Protein AF-A0AAV6BSG4-F1 (afdb_monomer)

Solvent-accessible surface area (backbone atoms only — not comparable to full-atom values): 4474 Å² total; per-residue (Å²): 131,86,76,52,58,58,57,42,20,51,54,37,52,74,70,60,75,56,78,80,87,55,71,70,45,82,47,72,47,77,89,55,73,43,60,16,66,40,46,67,43,79,41,52,35,85,46,59,28,38,41,31,63,44,87,98,52,78,71,39,32,20,45,61,70,35,44,52,51,52,54,55,63,74,74,106

Sequence (76 aa):
MLKTRLEKTFDRLRAGELPEPPAIRTLMDSDRETRCSGCGEVINVYERYYFARVRKILPLRFHLACHEAWIRFRQA

Structure (mmCIF, N/CA/C/O backbone):
data_AF-A0AAV6BSG4-F1
#
_entry.id   AF-A0AAV6BSG4-F1
#
loop_
_atom_site.group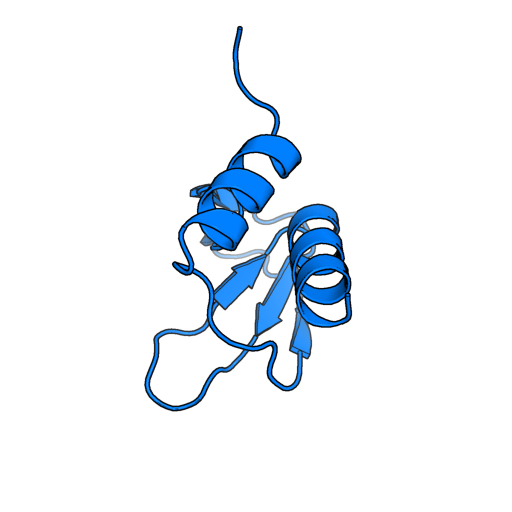_PDB
_atom_site.id
_atom_site.type_symbol
_atom_site.label_atom_id
_atom_site.label_alt_id
_atom_site.label_comp_id
_atom_site.label_asym_id
_atom_site.label_entity_id
_atom_site.label_seq_id
_atom_site.pdbx_PDB_ins_code
_atom_site.Cartn_x
_atom_site.Cartn_y
_atom_site.Cartn_z
_atom_site.occupancy
_atom_site.B_iso_or_equiv
_atom_site.auth_seq_id
_atom_site.auth_comp_id
_atom_site.auth_asym_id
_atom_site.auth_atom_id
_atom_site.pdbx_PDB_model_num
ATOM 1 N N . MET A 1 1 ? -9.722 11.479 -17.554 1.00 57.19 1 MET A N 1
ATOM 2 C CA . MET A 1 1 ? -8.428 11.686 -16.866 1.00 57.19 1 MET A CA 1
ATOM 3 C C . MET A 1 1 ? -8.083 10.422 -16.096 1.00 57.19 1 MET A C 1
ATOM 5 O O . MET A 1 1 ? -8.981 9.852 -15.485 1.00 57.19 1 MET A O 1
ATOM 9 N N . LEU A 1 2 ? -6.834 9.953 -16.152 1.00 73.38 2 LEU A N 1
ATOM 10 C CA . LEU A 1 2 ? -6.382 8.866 -15.278 1.00 73.38 2 LEU A CA 1
ATOM 11 C C . LEU A 1 2 ? -6.275 9.396 -13.844 1.00 73.38 2 LEU A C 1
ATOM 13 O O . LEU A 1 2 ? -5.595 10.393 -13.619 1.00 73.38 2 LEU A O 1
ATOM 17 N N . LYS A 1 3 ? -6.937 8.728 -12.892 1.00 80.50 3 LYS A N 1
ATOM 18 C CA . LYS A 1 3 ? -6.774 9.021 -11.462 1.00 80.50 3 LYS A CA 1
ATOM 19 C C . LYS A 1 3 ? -5.347 8.697 -11.021 1.00 80.50 3 LYS A C 1
ATOM 21 O O . LYS A 1 3 ? -4.802 7.653 -11.388 1.00 80.50 3 LYS A O 1
ATOM 26 N N . THR A 1 4 ? -4.780 9.559 -10.193 1.00 90.38 4 THR A N 1
ATOM 27 C CA . THR A 1 4 ? -3.501 9.360 -9.513 1.00 90.38 4 THR A CA 1
ATOM 28 C C . THR A 1 4 ? -3.581 8.211 -8.500 1.00 90.38 4 THR A C 1
ATOM 30 O O . THR A 1 4 ? -4.658 7.821 -8.036 1.00 90.38 4 THR A O 1
ATOM 33 N N . ARG A 1 5 ? -2.421 7.672 -8.103 1.00 89.19 5 ARG A N 1
ATOM 34 C CA . ARG A 1 5 ? -2.322 6.623 -7.069 1.00 89.19 5 ARG A CA 1
ATOM 35 C C . ARG A 1 5 ? -2.968 7.048 -5.742 1.00 89.19 5 ARG A C 1
ATOM 37 O O . ARG A 1 5 ? -3.611 6.235 -5.077 1.00 89.19 5 ARG A O 1
ATOM 44 N N . LEU A 1 6 ? -2.814 8.317 -5.363 1.00 90.06 6 LEU A N 1
ATOM 45 C CA . LEU A 1 6 ? -3.363 8.852 -4.117 1.00 90.06 6 LEU A CA 1
ATOM 46 C C . LEU A 1 6 ? -4.887 8.942 -4.159 1.00 90.06 6 LEU A C 1
ATOM 48 O O . LEU A 1 6 ? -5.535 8.482 -3.225 1.00 90.06 6 LEU A O 1
ATOM 52 N N . GLU A 1 7 ? -5.466 9.442 -5.252 1.00 89.88 7 GLU A N 1
ATOM 53 C CA . GLU A 1 7 ? -6.925 9.507 -5.411 1.00 89.88 7 GLU A CA 1
ATOM 54 C C . GLU A 1 7 ? -7.562 8.119 -5.306 1.00 89.88 7 GLU A C 1
ATOM 56 O O . GLU A 1 7 ? -8.512 7.933 -4.550 1.00 89.88 7 GLU A O 1
ATOM 61 N N . LYS A 1 8 ? -6.977 7.117 -5.976 1.00 90.88 8 LYS A N 1
ATOM 62 C CA . LYS A 1 8 ? -7.431 5.719 -5.876 1.00 90.88 8 LYS A CA 1
ATOM 63 C C . LYS A 1 8 ? -7.363 5.194 -4.441 1.00 90.88 8 LYS A C 1
ATOM 65 O O . LYS A 1 8 ? -8.269 4.498 -3.997 1.00 90.88 8 LYS A O 1
ATOM 70 N N . THR A 1 9 ? -6.299 5.532 -3.715 1.00 89.38 9 THR A N 1
ATOM 71 C CA . THR A 1 9 ? -6.138 5.121 -2.314 1.00 89.38 9 THR A CA 1
ATOM 72 C C . THR A 1 9 ? -7.208 5.761 -1.428 1.00 89.38 9 THR A C 1
ATOM 74 O O . THR A 1 9 ? -7.843 5.060 -0.645 1.00 89.38 9 THR A O 1
ATOM 77 N N . PHE A 1 10 ? -7.466 7.064 -1.580 1.00 89.69 10 PHE A N 1
ATOM 78 C CA . PHE A 1 10 ? -8.508 7.757 -0.817 1.00 89.69 10 PHE A CA 1
ATOM 79 C C . PHE A 1 10 ? -9.913 7.234 -1.106 1.00 89.69 10 PHE A C 1
ATOM 81 O O . PHE A 1 10 ? -10.705 7.109 -0.175 1.00 89.69 10 PHE A O 1
ATOM 88 N N . ASP A 1 11 ? -10.223 6.888 -2.355 1.00 90.44 11 ASP A N 1
ATOM 89 C CA . ASP A 1 11 ? -11.523 6.307 -2.704 1.00 90.44 11 ASP A CA 1
ATOM 90 C C . ASP A 1 11 ? -11.776 5.000 -1.934 1.00 90.44 11 ASP A C 1
ATOM 92 O O . ASP A 1 11 ? -12.840 4.820 -1.342 1.00 90.44 11 ASP A O 1
ATOM 96 N N . ARG A 1 12 ? -10.765 4.128 -1.840 1.00 88.44 12 ARG A N 1
ATOM 97 C CA . ARG A 1 12 ? -10.867 2.856 -1.104 1.00 88.44 12 ARG A CA 1
ATOM 98 C C . ARG A 1 12 ? -10.908 3.035 0.410 1.00 88.44 12 ARG A C 1
ATOM 100 O O . ARG A 1 12 ? -11.602 2.291 1.099 1.00 88.44 12 ARG A O 1
ATOM 107 N N . LEU A 1 13 ? -10.195 4.037 0.930 1.00 87.31 13 LEU A N 1
ATOM 108 C CA . LEU A 1 13 ? -10.267 4.421 2.342 1.00 87.31 13 LEU A CA 1
ATOM 109 C C . LEU A 1 13 ? -11.681 4.864 2.727 1.00 87.31 13 LEU A C 1
ATOM 111 O O . LEU A 1 13 ? -12.216 4.388 3.725 1.00 87.31 13 LEU A O 1
ATOM 115 N N . ARG A 1 14 ? -12.308 5.720 1.910 1.00 89.38 14 ARG A N 1
ATOM 116 C CA . ARG A 1 14 ? -13.688 6.183 2.126 1.00 89.38 14 ARG A CA 1
ATOM 117 C C . ARG A 1 14 ? -14.713 5.057 2.011 1.00 89.38 14 ARG A C 1
ATOM 119 O O . ARG A 1 14 ? -15.705 5.078 2.727 1.00 89.38 14 ARG A O 1
ATOM 126 N N . ALA A 1 15 ? -14.461 4.074 1.149 1.00 89.50 15 ALA A N 1
ATOM 127 C CA . ALA A 1 15 ? -15.295 2.882 1.015 1.00 89.50 15 ALA A CA 1
ATOM 128 C C . ALA A 1 15 ? -15.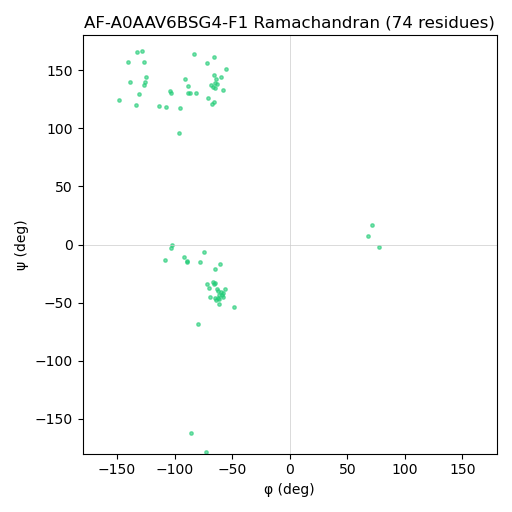133 1.875 2.176 1.00 89.50 15 ALA A C 1
ATOM 130 O O . ALA A 1 15 ? -15.857 0.885 2.226 1.00 89.50 15 ALA A O 1
ATOM 131 N N . GLY A 1 16 ? -14.191 2.096 3.105 1.00 85.50 16 GLY A N 1
ATOM 132 C CA . GLY A 1 16 ? -13.938 1.183 4.225 1.00 85.50 16 GLY A CA 1
ATOM 133 C C . GLY A 1 16 ? -13.262 -0.132 3.818 1.00 85.50 16 GLY A C 1
ATOM 134 O O . GLY A 1 16 ? -13.264 -1.090 4.584 1.00 85.50 16 GLY A O 1
ATOM 135 N N . GLU A 1 17 ? -12.668 -0.193 2.624 1.00 87.88 17 GLU A N 1
ATOM 136 C CA . GLU A 1 17 ? -12.034 -1.409 2.096 1.00 87.88 17 GLU A CA 1
ATOM 137 C C . GLU A 1 17 ? -10.653 -1.693 2.699 1.00 87.88 17 GLU A C 1
ATOM 139 O O . GLU A 1 17 ? -10.112 -2.790 2.539 1.00 87.88 17 GLU A O 1
ATOM 144 N N . LEU A 1 18 ? -10.052 -0.698 3.356 1.00 84.88 18 LEU A N 1
ATOM 145 C CA . LEU A 1 18 ? -8.767 -0.836 4.029 1.00 84.88 18 LEU A CA 1
ATOM 146 C C . LEU A 1 18 ? -8.968 -0.944 5.546 1.00 84.88 18 LEU A C 1
ATOM 148 O O . LEU A 1 18 ? -9.672 -0.118 6.128 1.00 84.88 18 LEU A O 1
ATOM 152 N N . PRO A 1 19 ? -8.345 -1.943 6.195 1.00 84.62 19 PRO A N 1
ATOM 153 C CA . PRO A 1 19 ? -8.488 -2.174 7.628 1.00 84.62 19 PRO A CA 1
ATOM 154 C C . PRO A 1 19 ? -7.743 -1.109 8.443 1.00 84.62 19 PRO A C 1
ATOM 156 O O . PRO A 1 19 ? -7.104 -0.204 7.901 1.00 84.62 19 PRO A O 1
ATOM 159 N N . GLU A 1 20 ? -7.774 -1.246 9.767 1.00 82.19 20 GLU A N 1
ATOM 160 C CA . GLU A 1 20 ? -6.929 -0.436 10.643 1.00 82.19 20 GLU A CA 1
ATOM 161 C C . GLU A 1 20 ? -5.435 -0.706 10.436 1.00 82.19 20 GLU A C 1
ATOM 163 O O . GLU A 1 20 ? -5.047 -1.862 10.211 1.00 82.19 20 GLU A O 1
ATOM 168 N N . PRO A 1 21 ? -4.582 0.333 10.518 1.00 76.56 21 PRO A N 1
ATOM 169 C CA . PRO A 1 21 ? -3.149 0.161 10.349 1.00 76.56 21 PRO A CA 1
ATOM 170 C C . PRO A 1 21 ? -2.548 -0.685 11.484 1.00 76.56 21 PRO A C 1
ATOM 172 O O . PRO A 1 21 ? -2.682 -0.320 12.652 1.00 76.56 21 PRO A O 1
ATOM 175 N N . PRO A 1 22 ? -1.876 -1.813 11.182 1.00 78.56 22 PRO A N 1
ATOM 176 C CA . PRO A 1 22 ? -1.174 -2.616 12.176 1.00 78.56 22 PRO A CA 1
ATOM 177 C C . PRO A 1 22 ? 0.251 -2.069 12.382 1.00 78.56 22 PRO A C 1
ATOM 179 O O . PRO A 1 22 ? 0.584 -0.968 11.958 1.00 78.56 22 PRO A O 1
ATOM 182 N N . ALA A 1 23 ? 1.141 -2.876 12.965 1.00 76.81 23 ALA A N 1
ATOM 183 C CA . ALA A 1 23 ? 2.578 -2.633 12.874 1.00 76.81 23 ALA A CA 1
ATOM 184 C C . ALA A 1 23 ? 3.076 -2.820 11.427 1.00 76.81 23 ALA A C 1
ATOM 186 O O . ALA A 1 23 ? 2.722 -3.795 10.751 1.00 76.81 23 ALA A O 1
ATOM 187 N N . ILE A 1 24 ? 3.919 -1.896 10.965 1.00 80.12 24 ILE A N 1
ATOM 188 C CA . ILE A 1 24 ? 4.340 -1.796 9.563 1.00 80.12 24 ILE A CA 1
ATOM 189 C C . ILE A 1 24 ? 5.864 -1.840 9.481 1.00 80.12 24 ILE A C 1
ATOM 191 O O . ILE A 1 24 ? 6.563 -1.333 10.356 1.00 80.12 24 ILE A O 1
ATOM 195 N N . ARG A 1 25 ? 6.383 -2.478 8.429 1.00 83.56 25 ARG A N 1
ATOM 196 C CA . ARG A 1 25 ? 7.815 -2.524 8.109 1.00 83.56 25 ARG A CA 1
ATOM 197 C C . ARG A 1 25 ? 8.033 -2.033 6.684 1.00 83.56 25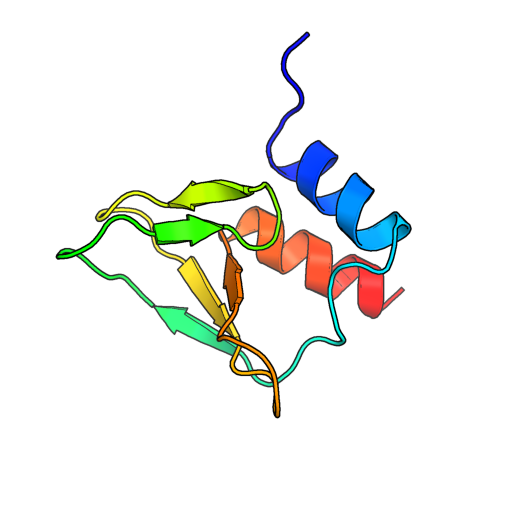 ARG A C 1
ATOM 199 O O . ARG A 1 25 ? 7.260 -2.382 5.795 1.00 83.56 25 ARG A O 1
ATOM 206 N N . THR A 1 26 ? 9.083 -1.253 6.458 1.00 86.25 26 THR A N 1
ATOM 207 C CA . THR A 1 26 ? 9.524 -0.895 5.102 1.00 86.25 26 THR A CA 1
ATOM 208 C C . THR A 1 26 ? 10.356 -2.035 4.532 1.00 86.25 26 THR A C 1
ATOM 210 O O . THR A 1 26 ? 11.282 -2.499 5.195 1.00 86.25 26 THR A O 1
ATOM 213 N N . LEU A 1 27 ? 10.042 -2.471 3.316 1.00 84.25 27 LEU A N 1
ATOM 214 C CA . LEU A 1 27 ? 10.761 -3.507 2.579 1.00 84.25 27 LEU A CA 1
ATOM 215 C C . LEU A 1 27 ? 11.162 -2.993 1.189 1.00 84.25 27 LEU A C 1
ATOM 217 O O . LEU A 1 27 ? 10.566 -2.061 0.647 1.00 84.25 27 LEU A O 1
ATOM 221 N N . MET A 1 28 ? 12.187 -3.615 0.619 1.00 83.44 28 MET A N 1
ATOM 222 C CA . MET A 1 28 ? 12.557 -3.509 -0.790 1.00 83.44 28 MET A CA 1
ATOM 223 C C . MET A 1 28 ? 12.741 -4.938 -1.283 1.00 83.44 28 MET A C 1
ATOM 225 O O . MET A 1 28 ? 13.415 -5.713 -0.607 1.00 83.44 28 MET A O 1
ATOM 229 N N . ASP A 1 29 ? 12.108 -5.287 -2.394 1.00 79.00 29 ASP A N 1
ATOM 230 C CA . ASP A 1 29 ? 12.082 -6.657 -2.897 1.00 79.00 29 ASP A CA 1
ATOM 231 C C . ASP A 1 29 ? 12.395 -6.647 -4.387 1.00 79.00 29 ASP A C 1
ATOM 233 O O . ASP A 1 29 ? 11.693 -5.980 -5.141 1.00 79.00 29 ASP A O 1
ATOM 237 N N . SER A 1 30 ? 13.463 -7.330 -4.791 1.00 72.12 30 SER A N 1
ATOM 238 C CA . SER A 1 30 ? 14.019 -7.244 -6.145 1.00 72.12 30 SER A CA 1
ATOM 239 C C . SER A 1 30 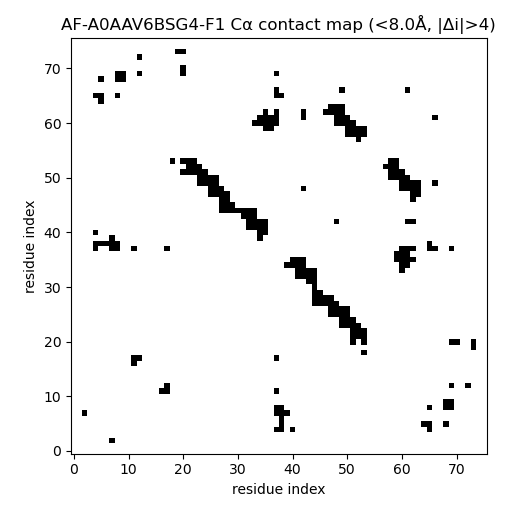? 13.658 -8.427 -7.043 1.00 72.12 30 SER A C 1
ATOM 241 O O . SER A 1 30 ? 14.098 -8.460 -8.190 1.00 72.12 30 SER A O 1
ATOM 243 N N . ASP A 1 31 ? 12.905 -9.407 -6.538 1.00 64.88 31 ASP A N 1
ATOM 244 C CA . ASP A 1 31 ? 12.619 -10.654 -7.260 1.00 64.88 31 ASP A CA 1
ATOM 245 C C . ASP A 1 31 ? 11.170 -10.773 -7.763 1.00 64.88 31 ASP A C 1
ATOM 247 O O . ASP A 1 31 ? 10.880 -11.621 -8.613 1.00 64.88 31 ASP A O 1
ATOM 251 N N . ARG A 1 32 ? 10.258 -9.908 -7.292 1.00 75.81 32 ARG A N 1
ATOM 252 C CA . ARG A 1 32 ? 8.833 -10.015 -7.610 1.00 75.81 32 ARG A CA 1
ATOM 253 C C . ARG A 1 32 ? 8.110 -8.673 -7.668 1.00 75.81 32 ARG A C 1
ATOM 255 O O . ARG A 1 32 ? 8.020 -7.941 -6.686 1.00 75.81 32 ARG A O 1
ATOM 262 N N . GLU A 1 33 ? 7.466 -8.412 -8.805 1.00 80.00 33 GLU A N 1
ATOM 263 C CA . GLU A 1 33 ? 6.452 -7.361 -8.903 1.00 80.00 33 GLU A CA 1
ATOM 264 C C . GLU A 1 33 ? 5.247 -7.703 -8.023 1.00 80.00 33 GLU A C 1
ATOM 266 O O . GLU A 1 33 ? 4.736 -8.831 -8.007 1.00 80.00 33 GLU A O 1
ATOM 271 N N . THR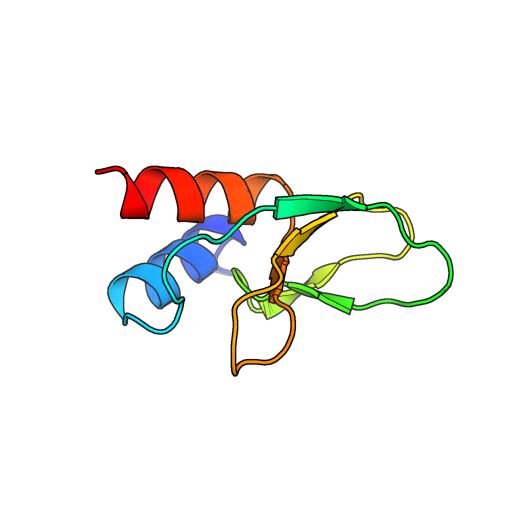 A 1 34 ? 4.762 -6.716 -7.278 1.0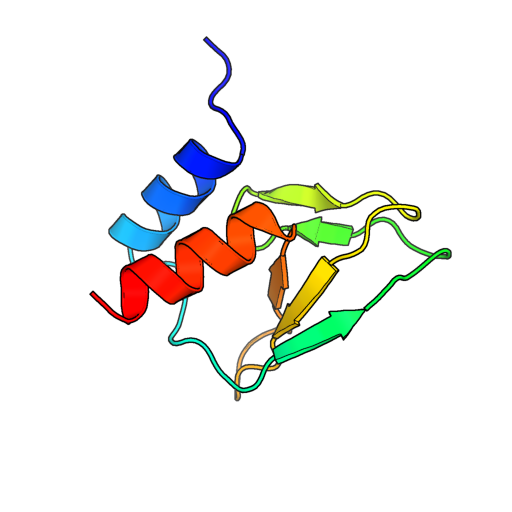0 88.12 34 THR A N 1
ATOM 272 C CA . THR A 1 34 ? 3.628 -6.908 -6.372 1.00 88.12 34 THR A CA 1
ATOM 273 C C . THR A 1 34 ? 2.595 -5.806 -6.532 1.00 88.12 34 THR A C 1
ATOM 275 O O . THR A 1 34 ? 2.856 -4.804 -7.177 1.00 88.12 34 THR A O 1
ATOM 278 N N . ARG A 1 35 ? 1.379 -5.980 -6.007 1.00 93.31 35 ARG A N 1
ATOM 279 C CA . ARG A 1 35 ? 0.294 -5.001 -6.177 1.00 93.31 35 ARG A CA 1
ATOM 280 C C . ARG A 1 35 ? 0.096 -4.187 -4.905 1.00 93.31 35 ARG A C 1
ATOM 282 O O . ARG A 1 35 ? -0.018 -4.747 -3.816 1.00 93.31 35 ARG A O 1
ATOM 289 N N . CYS A 1 36 ? 0.007 -2.871 -5.059 1.00 94.38 36 CYS A N 1
ATOM 290 C CA . CYS A 1 36 ? -0.314 -1.947 -3.989 1.00 94.38 36 CYS A CA 1
ATOM 291 C C . CYS A 1 36 ? -1.763 -2.150 -3.535 1.00 94.38 36 CYS A C 1
ATOM 293 O O . CYS A 1 36 ? -2.710 -1.981 -4.300 1.00 94.38 36 CYS A O 1
ATOM 295 N N . SER A 1 37 ? -1.939 -2.471 -2.261 1.00 93.56 37 SER A N 1
ATOM 296 C CA . SER A 1 37 ? -3.217 -2.586 -1.573 1.00 93.56 37 SER A CA 1
ATOM 297 C C . SER A 1 37 ? -3.956 -1.255 -1.478 1.00 93.56 37 SER A C 1
ATOM 299 O O . SER A 1 37 ? -5.166 -1.288 -1.323 1.00 93.56 37 SER A O 1
ATOM 301 N N . GLY A 1 38 ? -3.273 -0.112 -1.595 1.00 92.44 38 GLY A N 1
ATOM 302 C CA . GLY A 1 38 ? -3.892 1.216 -1.604 1.00 92.44 38 GLY A CA 1
ATOM 303 C C . GLY A 1 38 ? -4.481 1.566 -2.965 1.00 92.44 38 GLY A C 1
ATOM 304 O O . GLY A 1 38 ? -5.692 1.616 -3.131 1.00 92.44 38 GLY A O 1
ATOM 305 N N . CYS A 1 39 ? -3.630 1.759 -3.969 1.00 93.81 39 CYS A N 1
ATOM 306 C CA . CYS A 1 39 ? -4.056 2.250 -5.280 1.00 93.81 39 CYS A CA 1
ATOM 307 C C . CYS A 1 39 ? -4.398 1.152 -6.302 1.00 93.81 39 CYS A C 1
ATOM 309 O O . CYS A 1 39 ? -4.927 1.462 -7.367 1.00 93.81 39 CYS A O 1
ATOM 311 N N . GLY A 1 40 ? -4.080 -0.115 -6.015 1.00 92.31 40 GLY A N 1
ATOM 312 C CA . GLY A 1 40 ? -4.291 -1.246 -6.926 1.00 92.31 40 GLY A CA 1
ATOM 313 C C . GLY A 1 40 ? -3.261 -1.375 -8.054 1.00 92.31 40 GLY A C 1
ATOM 314 O O . GLY A 1 40 ? -3.342 -2.324 -8.831 1.00 92.31 40 GLY A O 1
ATOM 315 N N . GLU A 1 41 ? -2.295 -0.461 -8.158 1.00 93.50 41 GLU A N 1
ATOM 316 C CA . GLU A 1 41 ? -1.240 -0.506 -9.179 1.00 93.50 41 GLU A CA 1
ATOM 317 C C . GLU A 1 41 ? -0.074 -1.412 -8.779 1.00 93.50 41 GLU A C 1
ATOM 319 O O . GLU A 1 41 ? 0.088 -1.763 -7.608 1.00 93.50 41 GLU A O 1
ATOM 324 N N . VAL A 1 42 ? 0.750 -1.780 -9.760 1.00 93.88 42 VAL A N 1
ATOM 325 C CA . VAL A 1 42 ? 1.980 -2.540 -9.530 1.00 93.88 42 VAL A CA 1
ATOM 326 C C . VAL A 1 42 ? 3.000 -1.674 -8.780 1.00 93.88 42 VAL A C 1
ATOM 328 O O . VAL A 1 42 ? 3.155 -0.479 -9.039 1.00 93.88 42 VAL A O 1
ATOM 331 N N . ILE A 1 43 ? 3.643 -2.296 -7.801 1.00 92.62 43 ILE A N 1
ATOM 332 C CA . ILE A 1 43 ? 4.862 -1.869 -7.134 1.00 92.62 43 ILE A CA 1
ATOM 333 C C . ILE A 1 43 ? 5.996 -2.598 -7.849 1.00 92.62 43 ILE A C 1
ATOM 335 O O . ILE A 1 43 ? 6.036 -3.834 -7.852 1.00 92.62 43 ILE A O 1
ATOM 339 N N . ASN A 1 44 ? 6.881 -1.832 -8.472 1.00 89.69 44 ASN A N 1
ATOM 340 C CA . ASN A 1 44 ? 7.991 -2.377 -9.245 1.00 89.69 44 ASN A CA 1
ATOM 341 C C . ASN A 1 44 ? 9.057 -2.982 -8.320 1.00 89.69 44 ASN A C 1
ATOM 343 O O . ASN A 1 44 ? 9.218 -2.546 -7.182 1.00 89.69 44 ASN A O 1
ATOM 347 N N . VAL A 1 45 ? 9.860 -3.912 -8.841 1.00 86.06 45 VAL A N 1
ATOM 348 C CA . VAL A 1 45 ? 10.950 -4.593 -8.100 1.00 86.06 45 VAL A CA 1
ATOM 349 C C . VAL A 1 45 ? 12.044 -3.653 -7.561 1.00 86.06 45 VAL A C 1
ATOM 351 O O . VAL A 1 45 ? 12.836 -4.012 -6.698 1.00 86.06 45 VAL A O 1
ATOM 354 N N . TYR A 1 46 ? 12.114 -2.421 -8.062 1.00 86.38 46 TYR A N 1
ATOM 355 C CA . TYR A 1 46 ? 13.065 -1.409 -7.588 1.00 86.38 46 TYR A CA 1
ATOM 356 C C . TYR A 1 46 ? 12.413 -0.355 -6.679 1.00 86.38 46 TYR A C 1
ATOM 358 O O . TYR A 1 46 ? 13.098 0.527 -6.161 1.00 86.38 46 TYR A O 1
ATOM 366 N N . GLU A 1 47 ? 11.094 -0.418 -6.472 1.00 87.44 47 GLU A N 1
ATOM 367 C CA . GLU A 1 47 ? 10.379 0.480 -5.568 1.00 87.44 47 GLU A CA 1
ATOM 368 C C . GLU A 1 47 ? 10.400 -0.085 -4.139 1.00 87.44 47 GLU A C 1
ATOM 370 O O . GLU A 1 47 ? 10.027 -1.230 -3.879 1.00 87.44 47 GLU A O 1
ATOM 375 N N . ARG A 1 48 ? 10.782 0.751 -3.165 1.00 90.25 48 ARG A N 1
ATOM 376 C CA . ARG A 1 48 ? 10.519 0.444 -1.752 1.00 90.25 48 ARG A CA 1
ATOM 377 C C . ARG A 1 48 ? 9.013 0.446 -1.507 1.00 90.25 48 ARG A C 1
ATOM 379 O O . ARG A 1 48 ? 8.285 1.267 -2.067 1.00 90.25 48 ARG A O 1
ATOM 386 N N . TYR A 1 49 ? 8.555 -0.421 -0.616 1.00 92.31 49 TYR A N 1
ATOM 387 C CA . TYR A 1 49 ? 7.157 -0.476 -0.214 1.00 92.31 49 TYR A CA 1
ATOM 388 C C . TYR A 1 49 ? 7.003 -0.739 1.278 1.00 92.31 49 TYR A C 1
ATOM 390 O O . TYR A 1 49 ? 7.874 -1.295 1.943 1.00 92.31 49 TYR A O 1
ATOM 398 N N . TYR A 1 50 ? 5.860 -0.340 1.816 1.00 92.69 50 TYR A N 1
ATOM 399 C CA . TYR A 1 50 ? 5.463 -0.698 3.166 1.00 92.69 50 TYR A CA 1
ATOM 400 C C . TYR A 1 50 ? 4.712 -2.018 3.158 1.00 92.69 50 TYR A C 1
ATOM 402 O O . TYR A 1 50 ? 3.762 -2.202 2.398 1.00 92.69 50 TYR A O 1
ATOM 410 N N . PHE A 1 51 ? 5.129 -2.924 4.031 1.00 90.69 51 PHE A N 1
ATOM 411 C CA . PHE A 1 51 ? 4.484 -4.199 4.280 1.00 90.69 51 PHE A CA 1
ATOM 412 C C . PHE A 1 51 ? 3.786 -4.156 5.636 1.00 90.69 51 PHE A C 1
ATOM 414 O O . PHE A 1 51 ? 4.422 -3.988 6.682 1.00 90.69 51 PHE A O 1
ATOM 421 N N . ALA A 1 52 ? 2.469 -4.322 5.612 1.00 87.94 52 ALA A N 1
ATOM 422 C CA . ALA A 1 52 ? 1.623 -4.309 6.792 1.00 87.94 52 ALA A CA 1
ATOM 423 C C . ALA A 1 52 ? 1.033 -5.704 7.011 1.00 87.94 52 ALA A C 1
ATOM 425 O O . ALA A 1 52 ? 0.292 -6.233 6.176 1.00 87.94 52 ALA A O 1
ATOM 426 N N . ARG A 1 53 ? 1.350 -6.311 8.159 1.00 84.88 53 ARG A N 1
ATOM 427 C CA . ARG A 1 53 ? 0.795 -7.612 8.542 1.00 84.88 53 ARG A CA 1
ATOM 428 C C . ARG A 1 53 ? -0.401 -7.397 9.456 1.00 84.88 53 ARG A C 1
ATOM 430 O O . ARG A 1 53 ? -0.252 -7.234 10.663 1.00 84.88 53 ARG A O 1
ATOM 437 N N . VAL A 1 54 ? -1.590 -7.417 8.872 1.00 79.94 54 VAL A N 1
ATOM 438 C CA . VAL A 1 54 ? -2.849 -7.358 9.619 1.00 79.94 54 VAL A CA 1
ATOM 439 C C . VAL A 1 54 ? -3.264 -8.786 9.991 1.00 79.94 54 VAL A C 1
ATOM 441 O O . VAL A 1 54 ? -3.154 -9.712 9.186 1.00 79.94 54 VAL A O 1
ATOM 444 N N . ARG A 1 55 ? -3.712 -9.000 11.234 1.00 77.38 55 ARG A N 1
ATOM 445 C CA . ARG A 1 55 ? -4.179 -10.322 11.681 1.00 77.38 55 ARG A CA 1
ATOM 446 C C . ARG A 1 55 ? -5.413 -10.739 10.870 1.00 77.38 55 ARG A C 1
ATOM 448 O O . ARG A 1 55 ? -6.315 -9.934 10.683 1.00 77.38 55 ARG A O 1
ATOM 455 N N . LYS A 1 56 ? -5.471 -12.012 10.461 1.00 78.25 56 LYS A N 1
ATOM 456 C CA . LYS A 1 56 ? -6.602 -12.644 9.747 1.00 78.25 56 LYS A CA 1
ATOM 457 C C . LYS A 1 56 ? -6.871 -12.164 8.309 1.00 78.25 56 LYS A C 1
ATOM 459 O O . LYS A 1 56 ? -7.846 -12.620 7.723 1.00 78.25 56 LYS A O 1
ATOM 464 N N . ILE A 1 57 ? -6.017 -11.330 7.714 1.00 80.50 57 ILE A N 1
ATOM 465 C CA . ILE A 1 57 ? -6.098 -11.005 6.280 1.00 80.50 57 ILE A CA 1
ATOM 466 C C . ILE A 1 5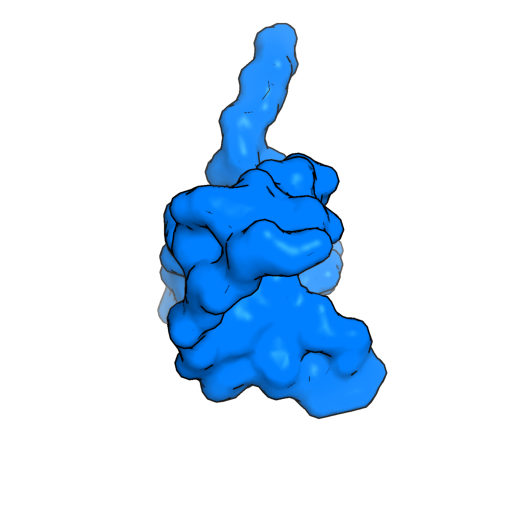7 ? -4.753 -11.212 5.585 1.00 80.50 57 ILE A C 1
ATOM 468 O O . ILE A 1 57 ? -3.712 -11.369 6.231 1.00 80.50 57 ILE A O 1
ATOM 472 N N . LEU A 1 58 ? -4.785 -11.210 4.251 1.00 83.94 58 LEU A N 1
ATOM 473 C CA . LEU A 1 58 ? -3.572 -11.234 3.447 1.00 83.94 58 LEU A CA 1
ATOM 474 C C . LEU A 1 58 ? -2.696 -10.013 3.766 1.00 83.94 58 LEU A C 1
ATOM 476 O O . LEU A 1 58 ? -3.227 -8.924 4.001 1.00 83.94 58 LEU A O 1
ATOM 480 N N . PRO A 1 59 ? -1.361 -10.168 3.760 1.00 86.50 59 PRO A N 1
ATOM 481 C CA . PRO A 1 59 ? -0.472 -9.047 3.993 1.00 86.50 59 PRO A CA 1
ATOM 482 C C . PRO A 1 59 ? -0.702 -7.937 2.975 1.00 86.50 59 PRO A C 1
ATOM 484 O O . PRO A 1 59 ? -0.766 -8.191 1.768 1.00 86.50 59 PRO A O 1
ATOM 487 N N . LEU A 1 60 ? -0.797 -6.709 3.472 1.00 90.81 60 LEU A N 1
ATOM 488 C CA . LEU A 1 60 ? -0.998 -5.539 2.637 1.00 90.81 60 LEU A CA 1
ATOM 489 C C . LEU A 1 60 ? 0.353 -4.950 2.253 1.00 90.81 60 LEU A C 1
ATOM 491 O O . LEU A 1 60 ? 1.288 -4.921 3.058 1.00 90.81 60 LEU A O 1
ATOM 495 N N . ARG A 1 61 ? 0.451 -4.474 1.016 1.00 93.38 61 ARG A N 1
ATOM 496 C CA . ARG A 1 61 ? 1.659 -3.848 0.477 1.00 93.38 61 ARG A CA 1
ATOM 497 C C . ARG A 1 61 ? 1.305 -2.488 -0.076 1.00 93.38 61 ARG A C 1
ATOM 499 O O . ARG A 1 61 ? 0.289 -2.360 -0.742 1.00 93.38 61 ARG A O 1
ATOM 506 N N . PHE A 1 62 ? 2.116 -1.475 0.171 1.00 93.38 62 PHE A N 1
ATOM 507 C CA . PHE A 1 62 ? 1.786 -0.113 -0.231 1.00 93.38 62 PHE A CA 1
ATOM 508 C C . PHE A 1 62 ? 2.999 0.608 -0.793 1.00 93.38 62 PHE A C 1
ATOM 510 O O . PHE A 1 62 ? 4.078 0.552 -0.207 1.00 93.38 62 PHE A O 1
ATOM 517 N N . HIS A 1 63 ? 2.802 1.381 -1.862 1.00 94.88 63 HIS A N 1
ATOM 518 C CA . HIS A 1 63 ? 3.734 2.463 -2.181 1.00 94.88 63 HIS A CA 1
ATOM 519 C C . HIS A 1 63 ? 3.867 3.403 -0.977 1.00 94.88 63 HIS A C 1
ATOM 521 O O . HIS A 1 63 ? 2.897 3.592 -0.238 1.00 94.88 63 HIS A O 1
ATOM 527 N N . LEU A 1 64 ? 5.029 4.045 -0.826 1.00 91.81 64 LEU A N 1
ATOM 528 C CA . LEU A 1 64 ? 5.312 4.969 0.283 1.00 91.81 64 LEU A CA 1
ATOM 529 C C . LEU A 1 64 ? 4.188 5.997 0.484 1.00 91.81 64 LEU A C 1
ATOM 531 O O . LEU A 1 64 ? 3.592 6.061 1.556 1.00 91.81 64 LEU A O 1
ATOM 535 N N . ALA A 1 65 ? 3.818 6.712 -0.579 1.00 92.25 65 ALA A N 1
ATOM 536 C CA . ALA A 1 65 ? 2.777 7.736 -0.514 1.00 92.25 65 ALA A CA 1
ATOM 537 C C . ALA A 1 65 ? 1.372 7.168 -0.214 1.00 92.25 65 ALA A C 1
ATOM 539 O O . ALA A 1 65 ? 0.578 7.799 0.477 1.00 92.25 65 ALA A O 1
ATOM 540 N N . CYS A 1 66 ? 1.053 5.961 -0.701 1.00 93.88 66 CYS A N 1
ATOM 541 C CA . CYS A 1 66 ? -0.245 5.323 -0.436 1.00 93.88 66 CYS A CA 1
ATOM 542 C C . CYS A 1 66 ? -0.364 4.891 1.032 1.00 93.88 66 CYS A C 1
ATOM 544 O O . CYS A 1 66 ? -1.430 5.007 1.632 1.00 93.88 66 CY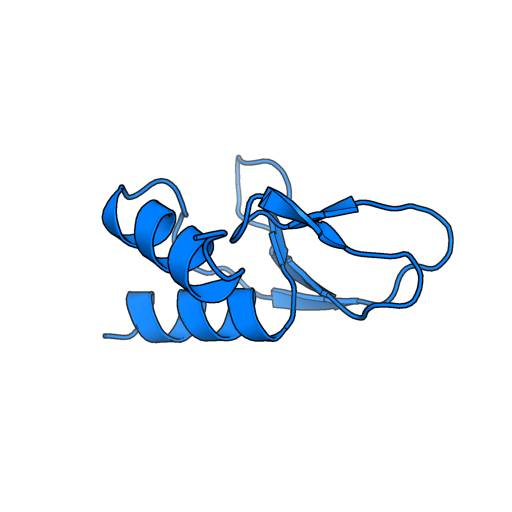S A O 1
ATOM 546 N N . HIS A 1 67 ? 0.738 4.418 1.615 1.00 92.69 67 HIS A N 1
ATOM 547 C CA . HIS A 1 67 ? 0.811 4.102 3.034 1.00 92.69 67 HIS A CA 1
ATOM 548 C C . HIS A 1 67 ? 0.630 5.350 3.904 1.00 92.69 67 HIS A C 1
ATOM 550 O O . HIS A 1 67 ? -0.187 5.336 4.819 1.00 92.69 67 HIS A O 1
ATOM 556 N N . GLU A 1 68 ? 1.339 6.442 3.605 1.00 90.69 68 GLU A N 1
ATOM 557 C CA . GLU A 1 68 ? 1.197 7.696 4.356 1.00 90.69 68 GLU A CA 1
ATOM 558 C C . GLU A 1 68 ? -0.240 8.228 4.329 1.00 90.69 68 GLU A C 1
ATOM 560 O O . GLU A 1 68 ? -0.762 8.648 5.363 1.00 90.69 68 GLU A O 1
ATOM 565 N N . ALA A 1 69 ? -0.904 8.157 3.171 1.00 90.62 69 ALA A N 1
ATOM 566 C CA . ALA A 1 69 ? -2.308 8.535 3.037 1.00 90.62 69 ALA A CA 1
ATOM 567 C C . ALA A 1 69 ? -3.227 7.673 3.918 1.00 90.62 69 ALA A C 1
ATOM 569 O O . ALA A 1 69 ? -4.102 8.207 4.597 1.00 90.62 69 ALA A O 1
ATOM 570 N N . TRP A 1 70 ? -3.007 6.355 3.950 1.00 89.50 70 TRP A N 1
ATOM 571 C CA . TRP A 1 70 ? -3.771 5.435 4.797 1.00 89.50 70 TRP A CA 1
ATOM 572 C C . TRP A 1 70 ? -3.598 5.730 6.289 1.00 89.50 70 TRP A C 1
ATOM 574 O O . TRP A 1 70 ? -4.596 5.812 7.006 1.00 89.50 70 TRP A O 1
ATOM 584 N N . ILE A 1 71 ? -2.360 5.947 6.745 1.00 87.75 71 ILE A N 1
ATOM 585 C CA . ILE A 1 71 ? -2.070 6.277 8.146 1.00 87.75 71 IL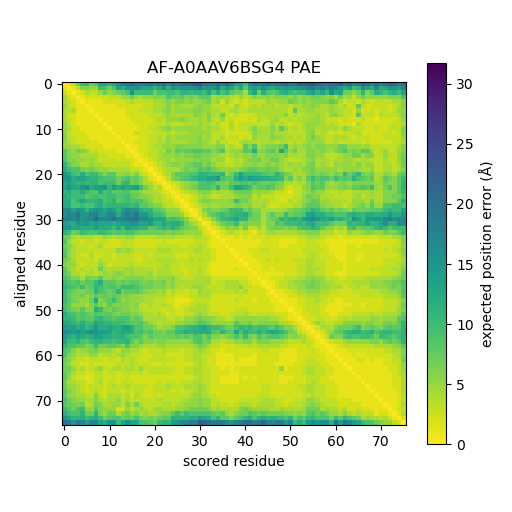E A CA 1
ATOM 586 C C . ILE A 1 71 ? -2.749 7.584 8.545 1.00 87.75 71 ILE A C 1
ATOM 588 O O . ILE A 1 71 ? -3.485 7.610 9.528 1.00 87.75 71 ILE A O 1
ATOM 592 N N . ARG A 1 72 ? -2.558 8.651 7.759 1.00 86.75 72 ARG A N 1
ATOM 593 C CA . ARG A 1 72 ? -3.139 9.966 8.064 1.00 86.75 72 ARG A CA 1
ATOM 594 C C . ARG A 1 72 ? -4.663 9.935 8.080 1.00 86.75 72 ARG A C 1
ATOM 596 O O . ARG A 1 72 ? -5.259 10.551 8.949 1.00 86.75 72 ARG A O 1
ATOM 603 N N . PHE A 1 73 ? -5.289 9.204 7.157 1.00 83.75 73 PHE A N 1
ATOM 604 C CA . PHE A 1 73 ? -6.748 9.102 7.096 1.00 83.75 73 PHE A CA 1
ATOM 605 C C . PHE A 1 73 ? -7.352 8.373 8.304 1.00 83.75 73 PHE A C 1
ATOM 607 O O . PHE A 1 73 ? -8.470 8.679 8.687 1.00 83.75 73 PHE A O 1
ATOM 614 N N . ARG A 1 74 ? -6.645 7.398 8.892 1.00 78.00 74 ARG A N 1
ATOM 615 C CA . ARG A 1 74 ? -7.133 6.638 10.062 1.00 78.00 74 ARG A CA 1
ATOM 616 C C . ARG A 1 74 ? -6.759 7.268 11.406 1.00 78.00 74 ARG A C 1
ATOM 618 O O . ARG A 1 74 ? -7.297 6.849 12.422 1.00 78.00 74 ARG A O 1
ATOM 625 N N . GLN A 1 75 ? -5.811 8.202 11.413 1.00 72.88 75 GLN A N 1
ATOM 626 C CA . GLN A 1 75 ? -5.453 9.006 12.586 1.00 72.88 75 GLN A CA 1
ATOM 627 C C . GLN A 1 75 ? -6.273 10.302 12.700 1.00 72.88 75 GLN A C 1
ATOM 629 O O . GLN A 1 75 ? -6.221 10.938 13.751 1.00 72.88 75 GLN A O 1
ATOM 634 N N . ALA A 1 76 ? -6.966 10.697 11.628 1.00 56.16 76 ALA A N 1
ATOM 635 C CA . ALA A 1 76 ? -7.926 11.800 11.601 1.00 56.16 76 ALA A CA 1
ATOM 636 C C . ALA A 1 76 ? -9.298 11.343 12.112 1.00 56.16 76 ALA A C 1
ATOM 638 O O . ALA A 1 76 ? -9.967 12.174 12.764 1.00 56.16 76 ALA A O 1
#

Nearest PDB structures (foldseek):
  1uw0-assembly1_A  TM=6.569E-01  e=1.446E+00  Homo sapiens
  8j52-assembly1_B  TM=4.648E-01  e=3.279E+00  Flavihumibacter petaseus NBRC 106054
  8t9s-assembly1_A  TM=4.599E-01  e=3.079E+00  Mycobacterium phage Phaedrus
  6z88-assembly1_J  TM=1.803E-01  e=3.279E+00  Homo sapiens

Radius of gyration: 11.84 Å; Cα contacts (8 Å, |Δi|>4): 129; chains: 1; bounding box: 29×24×30 Å

Secondary structure (DSSP, 8-state):
-PPPHHHHHHHHHHTT-S-----EEEEE-SS--EE-TTT-PEEPTTSEEEEE--TTSPPEEEEHHHHHHHHHHHH-

Foldseek 3Di:
DDDDQQRQLVVCVVVVVDDDFDDKDKDQAQPDWDAAPRRRHIDHNGAIWIWTDDPPDDIGIHHPSSVVSNNVSNVD

Mean predicted aligned error: 5.16 Å

pLDDT: mean 85.71, std 7.88, range [56.16, 94.88]